Protein AF-A0A8X6TL60-F1 (afdb_monomer)

Mean predicted aligned error: 2.21 Å

Foldseek 3Di:
DQWDWAFAACCLPQRCPDNVCGGGPDTDTNVVCPVPRFPDWDDDPRHIDTDD

Radius of gyration: 10.42 Å; Cα contacts (8 Å, |Δi|>4): 98; chains: 1; bounding box: 25×19×26 Å

Nearest PDB structures (foldseek):
  4jhn-assembly4_D  TM=9.593E-01  e=2.379E-02  Homo sapiens
  4jhp-assembly1_C  TM=9.509E-01  e=4.527E-02  Homo sapiens
  3mvd-assembly1_K  TM=9.189E-01  e=1.059E+00  Drosophila melanogaster

pLDDT: mean 96.38, std 2.19, range [88.38, 98.31]

Sequence (52 aa):
DGKAYSFGNGYDGQLGLGSRLLDVSTPHQIVFLENVKVARVSCGENHSAFLT

Solvent-accessible surface area (backbone atoms only — not comparable to full-atom values): 3198 Å² total; per-residue (Å²): 134,30,72,53,65,34,57,44,76,8,80,72,35,40,45,62,74,48,85,85,51,42,65,35,98,56,83,39,72,28,68,92,42,67,92,44,56,47,75,48,77,52,73,60,96,66,39,58,49,79,42,105

InterPro domains:
  IPR000408 Regulator of chromosome condensation, RCC1 [PF00415] (1-51)
  IPR000408 Regulator of chromosome condensation, RCC1 [PS00626] (41-51)
  IPR000408 Regulator of chromosome condensation, RCC1 [PS50012] (2-52)
  IPR009091 Regulator of chromosome condensation 1/beta-lactamase-inhibitor protein II [G3DSA:2.130.10.30] (1-52)
  IPR009091 Regulator of chromosome condensat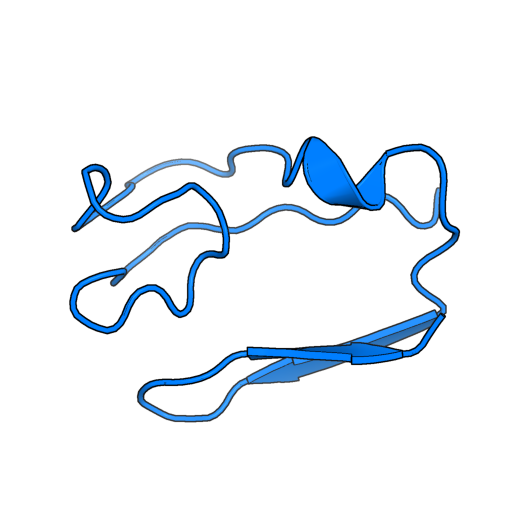ion 1/beta-lactamase-inhibitor protein II [SSF50985] (1-52)
  IPR051210 Ubiquitin ligases and GEF domain-containing protein [PTHR22870] (1-51)

Secondary structure (DSSP, 8-state):
----EEEEE-TTSTTSS-TT-SEEEEEEE-GGGTTS---EE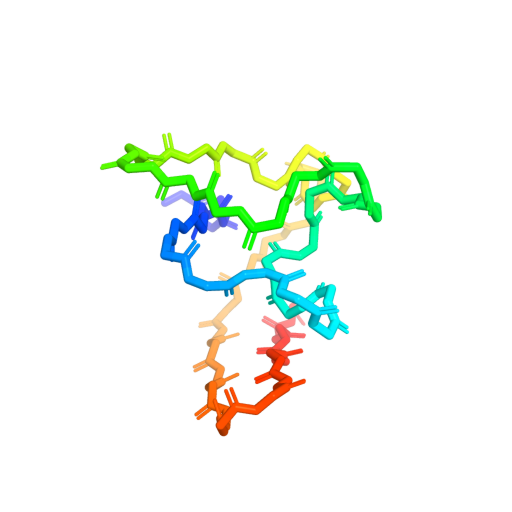EE-SS-EEEE-

Structure (mmCIF, N/CA/C/O backbone):
data_AF-A0A8X6TL60-F1
#
_entry.id   AF-A0A8X6TL60-F1
#
loop_
_atom_site.group_PDB
_atom_site.id
_atom_site.type_symbol
_atom_site.label_atom_id
_atom_site.label_alt_id
_atom_site.label_comp_id
_atom_site.label_asym_id
_atom_site.label_entity_id
_atom_site.label_seq_id
_atom_site.pdbx_PDB_ins_code
_atom_site.Cartn_x
_atom_site.Cartn_y
_atom_site.Cartn_z
_atom_site.occupancy
_atom_site.B_iso_or_equiv
_atom_site.auth_seq_id
_atom_site.auth_comp_id
_atom_site.auth_asym_id
_atom_site.auth_atom_id
_atom_site.pdbx_PDB_model_num
ATOM 1 N N . ASP A 1 1 ? -3.116 -0.497 14.446 1.00 88.38 1 ASP A N 1
ATOM 2 C CA . ASP A 1 1 ? -3.841 0.797 14.501 1.00 88.38 1 ASP A CA 1
ATOM 3 C C . ASP A 1 1 ? -4.755 1.082 13.310 1.00 88.38 1 ASP A C 1
ATOM 5 O O . ASP A 1 1 ? -5.528 2.024 13.386 1.00 88.38 1 ASP A O 1
ATOM 9 N N . GLY A 1 2 ? -4.724 0.291 12.227 1.00 94.94 2 GLY A N 1
ATOM 10 C CA . GLY A 1 2 ? -5.541 0.563 11.031 1.00 94.94 2 GLY A CA 1
ATOM 11 C C . GLY A 1 2 ? -4.973 1.650 10.113 1.00 94.94 2 GLY A C 1
ATOM 12 O O . GLY A 1 2 ? -5.631 2.028 9.154 1.00 94.94 2 GLY A O 1
ATOM 13 N N . LYS A 1 3 ? -3.754 2.131 10.388 1.00 97.38 3 LYS A N 1
ATOM 14 C CA . LYS A 1 3 ? -2.993 3.024 9.507 1.00 97.38 3 LYS A CA 1
ATOM 15 C C . LYS A 1 3 ? -2.362 2.233 8.363 1.00 97.38 3 LYS A C 1
ATOM 17 O O . LYS A 1 3 ? -1.883 1.121 8.585 1.00 97.38 3 LYS A O 1
ATOM 22 N N . ALA A 1 4 ? -2.314 2.831 7.177 1.00 97.38 4 ALA A N 1
ATOM 23 C CA . ALA A 1 4 ? -1.690 2.246 5.997 1.00 97.38 4 ALA A CA 1
ATOM 24 C C . ALA A 1 4 ? -0.374 2.948 5.642 1.00 97.38 4 ALA A C 1
ATOM 26 O O . ALA A 1 4 ? -0.257 4.172 5.728 1.00 97.38 4 ALA A O 1
ATOM 27 N N . TYR A 1 5 ? 0.602 2.145 5.222 1.00 97.94 5 TYR A N 1
ATOM 28 C CA . TYR A 1 5 ? 1.911 2.584 4.756 1.00 97.94 5 TYR A CA 1
A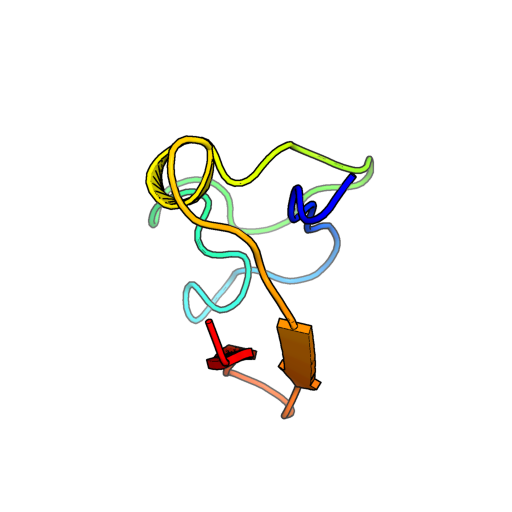TOM 29 C C . TYR A 1 5 ? 2.247 1.846 3.459 1.00 97.94 5 TYR A C 1
ATOM 31 O O . TYR A 1 5 ? 1.874 0.684 3.302 1.00 97.94 5 TYR A O 1
ATOM 39 N N . SER A 1 6 ? 2.973 2.501 2.559 1.00 97.81 6 SER A N 1
ATOM 40 C CA . SER A 1 6 ? 3.404 1.936 1.276 1.00 97.81 6 SER A CA 1
ATOM 41 C C . SER A 1 6 ? 4.847 2.314 0.958 1.00 97.81 6 SER A C 1
ATOM 43 O O . SER A 1 6 ? 5.325 3.373 1.369 1.00 97.81 6 SER A O 1
ATOM 45 N N . PHE A 1 7 ? 5.524 1.449 0.210 1.00 98.06 7 PHE A N 1
ATOM 46 C CA . PHE A 1 7 ? 6.879 1.620 -0.312 1.00 98.06 7 PHE A CA 1
ATOM 47 C C . PHE A 1 7 ? 7.069 0.689 -1.522 1.00 98.06 7 PHE A C 1
ATOM 49 O O . PHE A 1 7 ? 6.260 -0.214 -1.736 1.00 98.06 7 PHE A O 1
ATOM 56 N N . GLY A 1 8 ? 8.129 0.895 -2.298 1.00 97.75 8 GLY A N 1
ATOM 57 C CA . GLY A 1 8 ? 8.442 0.150 -3.515 1.00 97.75 8 GLY A CA 1
ATOM 58 C C . GLY A 1 8 ? 8.083 0.918 -4.786 1.00 97.75 8 GLY A C 1
ATOM 59 O O . GLY A 1 8 ? 8.205 2.141 -4.830 1.00 97.75 8 GLY A O 1
ATOM 60 N N . ASN A 1 9 ? 7.650 0.186 -5.815 1.00 97.19 9 ASN A N 1
ATOM 61 C CA . ASN A 1 9 ? 7.294 0.726 -7.127 1.00 97.19 9 ASN A CA 1
ATOM 62 C C . ASN A 1 9 ? 5.951 1.480 -7.076 1.00 97.19 9 ASN A C 1
ATOM 64 O O . ASN A 1 9 ? 4.951 0.947 -6.597 1.00 97.19 9 ASN A O 1
ATOM 68 N N . GLY A 1 10 ? 5.945 2.711 -7.585 1.00 96.69 10 GLY A N 1
ATOM 69 C CA . GLY A 1 10 ? 4.783 3.590 -7.691 1.00 96.69 10 GLY A CA 1
ATOM 70 C C . GLY A 1 10 ? 4.545 4.150 -9.091 1.00 96.69 10 GLY A C 1
ATOM 71 O O . GLY A 1 10 ? 3.875 5.176 -9.208 1.00 96.69 10 GLY A O 1
ATOM 72 N N . TYR A 1 11 ? 5.093 3.530 -10.141 1.00 97.06 11 TYR A N 1
ATOM 73 C CA . TYR A 1 11 ? 4.994 4.032 -11.519 1.00 97.06 11 TYR A CA 1
ATOM 74 C C . TYR A 1 11 ? 3.545 4.166 -12.009 1.00 97.06 11 TYR A C 1
ATOM 76 O O . TYR A 1 11 ? 3.243 5.093 -12.759 1.00 97.06 11 TYR A O 1
ATOM 84 N N . ASP A 1 12 ? 2.646 3.305 -11.530 1.00 96.56 12 ASP A N 1
ATOM 85 C CA . ASP A 1 12 ? 1.211 3.328 -11.838 1.00 96.56 12 ASP A CA 1
ATOM 86 C C . ASP A 1 12 ? 0.381 4.000 -10.728 1.00 96.56 12 ASP A C 1
ATOM 88 O O . ASP A 1 12 ? -0.850 3.999 -10.749 1.00 96.56 12 ASP A O 1
ATOM 92 N N . GLY A 1 13 ? 1.044 4.583 -9.725 1.00 96.19 13 GLY A N 1
ATOM 93 C CA . GLY A 1 13 ? 0.407 5.222 -8.575 1.00 96.19 13 GLY A CA 1
ATOM 94 C C . GLY A 1 13 ? -0.077 4.252 -7.491 1.00 96.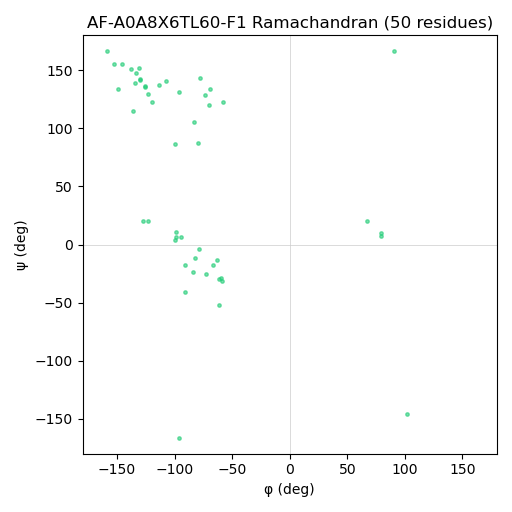19 13 GLY A C 1
ATOM 95 O O . GLY A 1 13 ? -0.736 4.688 -6.545 1.00 96.19 13 GLY A O 1
ATOM 96 N N . GLN A 1 14 ? 0.278 2.964 -7.566 1.00 97.38 14 GLN A N 1
ATOM 97 C CA . GLN A 1 14 ? -0.170 1.913 -6.640 1.00 97.38 14 GLN A CA 1
ATOM 98 C C . GLN A 1 14 ? 0.274 2.112 -5.182 1.00 97.38 14 GLN A C 1
ATOM 100 O O . GLN A 1 14 ? -0.273 1.473 -4.283 1.00 97.38 14 GLN A O 1
ATOM 105 N N . LEU A 1 15 ? 1.217 3.022 -4.923 1.00 97.31 15 LEU A N 1
ATOM 106 C CA . LEU A 1 15 ? 1.591 3.419 -3.566 1.00 97.31 15 LEU A CA 1
ATOM 107 C C . LEU A 1 15 ? 0.515 4.287 -2.894 1.00 97.31 15 LEU A C 1
ATOM 109 O O . LEU A 1 15 ? 0.438 4.336 -1.675 1.00 97.31 15 LEU A O 1
ATOM 113 N N . GLY A 1 16 ? -0.319 5.004 -3.652 1.00 96.06 16 GLY A N 1
ATOM 114 C CA . GLY A 1 16 ? -1.288 5.933 -3.060 1.00 96.06 16 GLY A CA 1
ATOM 115 C C . GLY A 1 16 ? -0.644 7.151 -2.376 1.00 96.06 16 GLY A C 1
ATOM 116 O O . GLY A 1 16 ? -1.281 7.812 -1.560 1.00 96.06 16 GLY A O 1
ATOM 117 N N . LEU A 1 17 ? 0.611 7.470 -2.717 1.00 96.31 17 LEU A N 1
ATOM 118 C CA . LEU A 1 17 ? 1.370 8.619 -2.194 1.00 96.31 17 LEU A CA 1
ATOM 119 C C . LEU A 1 17 ? 1.366 9.827 -3.156 1.00 96.31 17 LEU A C 1
ATOM 121 O O . LEU A 1 17 ? 2.106 10.792 -2.967 1.00 96.31 17 LEU A O 1
ATOM 125 N N . GLY A 1 18 ? 0.531 9.774 -4.199 1.00 91.94 18 GLY A N 1
ATOM 126 C CA . GLY A 1 18 ? 0.504 10.736 -5.302 1.00 91.94 18 GLY A CA 1
ATOM 127 C C . GLY A 1 18 ? 1.420 10.345 -6.470 1.00 91.94 18 GLY A C 1
ATOM 128 O O . GLY A 1 18 ? 2.278 9.478 -6.352 1.00 91.94 18 GLY A O 1
ATOM 129 N N . SER A 1 19 ? 1.245 11.004 -7.619 1.00 88.56 19 SER A N 1
ATOM 130 C CA . SER A 1 19 ? 1.873 10.625 -8.901 1.00 88.56 19 SER A CA 1
ATOM 131 C C . SER A 1 19 ? 3.343 11.028 -9.068 1.00 88.56 19 SER A C 1
ATOM 133 O O . SER A 1 19 ? 3.953 10.723 -10.087 1.00 88.56 19 SER A O 1
ATOM 135 N N . ARG A 1 20 ? 3.922 11.749 -8.101 1.00 91.69 20 ARG A N 1
ATOM 136 C CA . ARG A 1 20 ? 5.324 12.206 -8.161 1.00 91.69 20 ARG A CA 1
ATOM 137 C C . ARG A 1 20 ? 6.306 11.226 -7.524 1.00 91.69 20 ARG A C 1
ATOM 139 O O . ARG A 1 20 ? 7.504 11.335 -7.762 1.00 91.69 20 ARG A O 1
ATOM 146 N N . LEU A 1 21 ? 5.811 10.309 -6.698 1.00 92.44 21 LEU A N 1
ATOM 147 C CA . LEU A 1 21 ? 6.621 9.339 -5.971 1.00 92.44 21 LEU A CA 1
ATOM 148 C C . LEU A 1 21 ? 6.568 8.001 -6.709 1.00 92.44 21 LEU A C 1
ATOM 150 O O . LEU A 1 21 ? 5.712 7.166 -6.438 1.00 92.44 21 LEU A O 1
ATOM 154 N N . LEU A 1 22 ? 7.471 7.851 -7.680 1.00 95.56 22 LEU A N 1
ATOM 155 C CA . LEU A 1 22 ? 7.521 6.698 -8.589 1.00 95.56 22 LEU A CA 1
ATOM 156 C C . LEU A 1 22 ? 8.267 5.494 -7.999 1.00 95.56 22 LEU A C 1
ATOM 158 O O . LEU A 1 22 ? 8.034 4.363 -8.413 1.00 95.56 22 LEU A O 1
ATOM 162 N N . ASP A 1 23 ? 9.159 5.731 -7.040 1.00 96.88 23 ASP A N 1
ATOM 163 C CA . ASP A 1 23 ? 9.859 4.701 -6.277 1.00 96.88 23 ASP A CA 1
ATOM 164 C C . ASP A 1 23 ? 10.144 5.244 -4.875 1.00 96.88 23 ASP A C 1
ATOM 166 O O . ASP A 1 23 ? 10.545 6.402 -4.715 1.00 96.88 23 ASP A O 1
ATOM 170 N N . VAL A 1 24 ? 9.877 4.436 -3.855 1.00 97.44 24 VAL A N 1
ATOM 171 C CA . VAL A 1 24 ? 10.017 4.827 -2.455 1.00 97.44 24 VAL A CA 1
ATOM 172 C C . VAL A 1 24 ? 10.696 3.700 -1.680 1.00 97.44 24 VAL A C 1
ATOM 174 O O . VAL A 1 24 ? 10.120 2.635 -1.489 1.00 97.44 24 VAL A O 1
ATOM 177 N N . SER A 1 25 ? 11.902 3.939 -1.165 1.00 97.75 25 SER A N 1
ATOM 178 C CA . SER A 1 25 ? 12.712 2.904 -0.500 1.00 97.75 25 SER A CA 1
ATOM 179 C C . SER A 1 25 ? 12.356 2.644 0.968 1.00 97.75 25 SER A C 1
ATOM 181 O O . SER A 1 25 ? 12.825 1.667 1.552 1.00 97.75 25 SER A O 1
ATOM 183 N N . THR A 1 26 ? 11.536 3.496 1.584 1.00 97.88 26 THR A N 1
ATOM 184 C CA . THR A 1 26 ? 11.145 3.382 2.996 1.00 97.88 26 THR A CA 1
ATOM 185 C C . THR A 1 26 ? 9.632 3.500 3.172 1.00 97.88 26 THR A C 1
ATOM 187 O O . THR A 1 26 ? 8.975 4.171 2.378 1.00 97.88 26 THR A O 1
ATOM 190 N N . PRO A 1 27 ? 9.033 2.883 4.204 1.00 98.12 27 PRO A N 1
ATOM 191 C CA . PRO A 1 27 ? 7.598 3.003 4.443 1.00 98.12 27 PRO A CA 1
ATOM 192 C C . PRO A 1 27 ? 7.161 4.462 4.621 1.00 98.12 27 PRO A C 1
ATOM 194 O O . PRO A 1 27 ? 7.635 5.150 5.524 1.00 98.12 27 PRO A O 1
ATOM 197 N N . HIS A 1 28 ? 6.223 4.914 3.791 1.00 97.62 28 HIS A N 1
ATOM 198 C CA . HIS A 1 28 ? 5.582 6.223 3.918 1.00 97.62 28 HIS A CA 1
ATOM 199 C C . HIS A 1 28 ? 4.111 6.046 4.269 1.00 97.62 28 HIS A C 1
ATOM 201 O O . HIS A 1 28 ? 3.438 5.175 3.718 1.00 97.62 28 HIS A O 1
ATOM 207 N N . GLN A 1 29 ? 3.608 6.864 5.196 1.00 97.19 29 GLN A N 1
ATOM 208 C CA . GLN A 1 29 ? 2.200 6.815 5.576 1.00 97.19 29 GLN A CA 1
ATOM 209 C C . GLN A 1 29 ? 1.331 7.317 4.425 1.00 97.19 29 GLN A C 1
ATOM 211 O O . GLN A 1 29 ? 1.572 8.389 3.869 1.00 97.19 29 GLN A O 1
ATOM 216 N N . ILE A 1 30 ? 0.267 6.578 4.135 1.00 96.88 30 ILE A N 1
ATOM 217 C CA . ILE A 1 30 ? -0.772 7.008 3.208 1.00 96.88 30 ILE A CA 1
ATOM 218 C C . ILE A 1 30 ? -1.696 7.973 3.959 1.00 96.88 30 ILE A C 1
ATOM 220 O O . ILE A 1 30 ? -2.686 7.577 4.573 1.00 96.88 30 ILE A O 1
ATOM 224 N N . VAL A 1 31 ? -1.335 9.258 3.958 1.00 95.62 31 VAL A N 1
ATOM 225 C CA . VAL A 1 31 ? -2.010 10.298 4.760 1.00 95.62 31 VAL A CA 1
ATOM 226 C C . VAL A 1 31 ? -3.492 10.461 4.425 1.00 95.62 31 VAL A C 1
ATOM 228 O O . VAL A 1 31 ? -4.282 10.756 5.313 1.00 95.62 31 VAL A O 1
ATOM 231 N N . PHE A 1 32 ? -3.910 10.178 3.186 1.00 93.44 32 PHE A N 1
ATOM 232 C CA . PHE A 1 32 ? -5.324 10.280 2.811 1.00 93.44 32 PHE A CA 1
ATOM 233 C C . PHE A 1 32 ? -6.220 9.245 3.524 1.00 93.44 32 PHE A C 1
ATOM 235 O O . PHE A 1 32 ? -7.433 9.428 3.574 1.00 93.44 32 PHE A O 1
ATOM 242 N N . LEU A 1 33 ? -5.636 8.179 4.093 1.00 96.00 33 LEU A N 1
ATOM 243 C CA . LEU A 1 33 ? -6.336 7.139 4.855 1.00 96.00 33 LEU A CA 1
ATOM 244 C C . LEU A 1 33 ? -6.228 7.323 6.376 1.00 96.00 33 LEU A C 1
ATOM 246 O O . LEU A 1 33 ? -6.707 6.473 7.117 1.00 96.00 33 LEU A O 1
ATOM 250 N N . GLU A 1 34 ? -5.613 8.396 6.882 1.00 95.38 34 GLU A N 1
ATOM 251 C CA . GLU A 1 34 ? -5.314 8.523 8.319 1.00 95.38 34 GLU A CA 1
ATOM 252 C C . GLU A 1 34 ? -6.556 8.520 9.227 1.00 95.38 34 GLU A C 1
ATOM 254 O O . GLU A 1 34 ? -6.488 8.060 10.367 1.00 95.38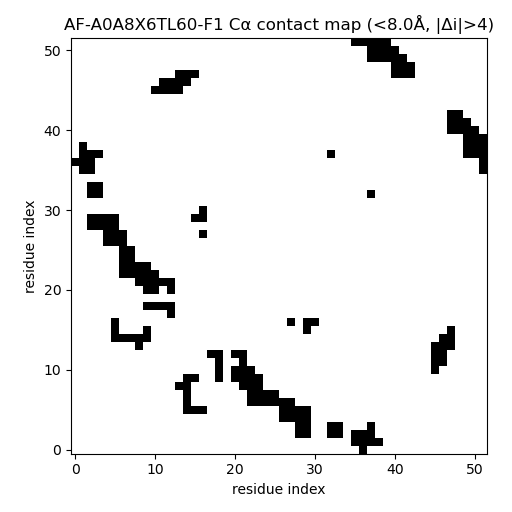 34 GLU A O 1
ATOM 259 N N . ASN A 1 35 ? -7.688 9.002 8.704 1.00 96.25 35 ASN A N 1
ATOM 260 C CA . ASN A 1 35 ? -8.962 9.114 9.418 1.00 96.25 35 ASN A CA 1
ATOM 261 C C . ASN A 1 35 ? -9.879 7.901 9.195 1.00 96.25 35 ASN A C 1
ATOM 263 O O . ASN A 1 35 ? -11.036 7.915 9.613 1.00 96.25 35 ASN A O 1
ATOM 267 N N . VAL A 1 36 ? -9.383 6.856 8.525 1.00 96.06 36 VAL A N 1
ATOM 268 C CA . VAL A 1 36 ? -10.145 5.648 8.215 1.00 96.06 36 VAL A CA 1
ATOM 269 C C . VAL A 1 36 ? -9.390 4.423 8.716 1.00 96.06 36 VAL A C 1
ATOM 271 O O . VAL A 1 36 ? -8.183 4.288 8.535 1.00 96.06 36 VAL A O 1
ATOM 274 N N . LYS A 1 37 ? -10.101 3.498 9.363 1.00 97.50 37 LYS A N 1
ATOM 275 C CA . LYS A 1 37 ? -9.491 2.276 9.882 1.00 97.50 37 LYS A CA 1
ATOM 276 C C . LYS A 1 37 ? -9.397 1.238 8.771 1.00 97.50 37 LYS A C 1
ATOM 278 O O . LYS A 1 37 ? -10.388 0.612 8.431 1.00 97.50 37 LYS A O 1
ATOM 283 N N . VAL A 1 38 ? -8.201 1.008 8.244 1.00 97.94 38 VAL A N 1
ATOM 284 C CA . VAL A 1 38 ? -7.985 -0.052 7.254 1.00 97.94 38 VAL A CA 1
ATOM 285 C C . VAL A 1 38 ? -8.110 -1.424 7.921 1.00 97.94 38 VAL A C 1
ATOM 287 O O . VAL A 1 38 ? -7.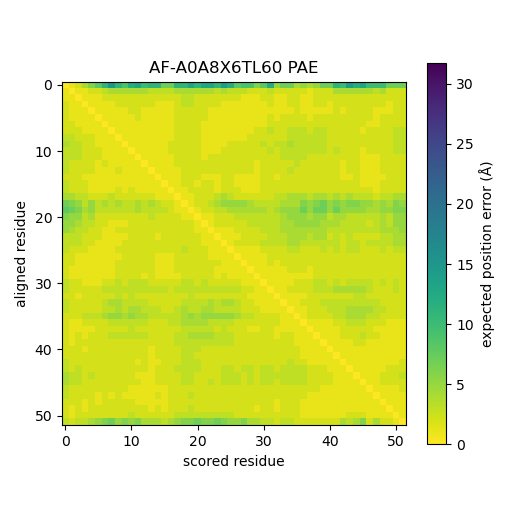367 -1.752 8.850 1.00 97.94 38 VAL A O 1
ATOM 290 N N . ALA A 1 39 ? -9.059 -2.224 7.436 1.00 97.75 39 ALA A N 1
ATOM 291 C CA . ALA A 1 39 ? -9.338 -3.583 7.880 1.00 97.75 39 ALA A CA 1
ATOM 292 C C . ALA A 1 39 ? -8.551 -4.632 7.082 1.00 97.75 39 ALA A C 1
ATOM 294 O O . ALA A 1 39 ? -8.058 -5.597 7.666 1.00 97.75 39 ALA A O 1
ATOM 295 N N . ARG A 1 40 ? -8.433 -4.464 5.755 1.00 97.88 40 ARG A N 1
ATOM 296 C CA . ARG A 1 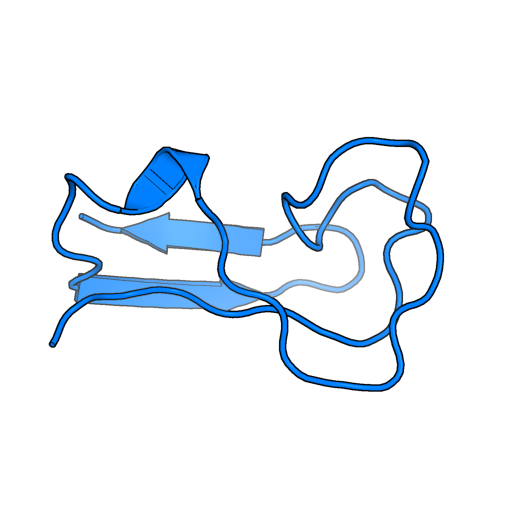40 ? -7.656 -5.359 4.873 1.00 97.88 40 ARG A CA 1
ATOM 297 C C . ARG A 1 40 ? -7.000 -4.598 3.725 1.00 97.88 40 ARG A C 1
ATOM 299 O O . ARG A 1 40 ? -7.499 -3.560 3.301 1.00 97.88 40 ARG A O 1
ATOM 306 N N . VAL A 1 41 ? -5.917 -5.162 3.199 1.00 97.56 41 VAL A N 1
ATOM 307 C CA . VAL A 1 41 ? -5.188 -4.650 2.031 1.00 97.56 41 VAL A CA 1
ATOM 308 C C . VAL A 1 41 ? -4.977 -5.792 1.041 1.00 97.56 41 VAL A C 1
ATOM 310 O O . VAL A 1 41 ? -4.744 -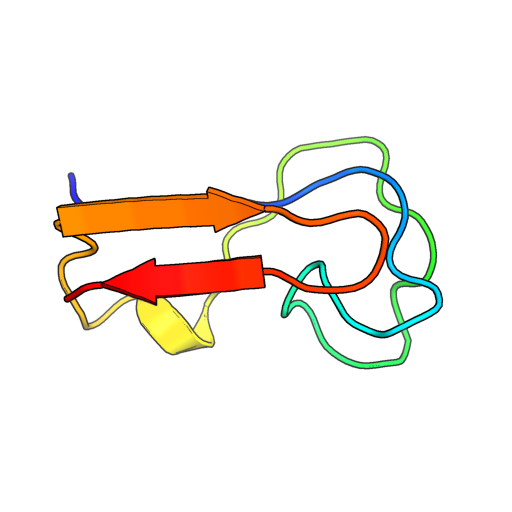6.927 1.456 1.00 97.56 41 VAL A O 1
ATOM 313 N N . SER A 1 42 ? -5.065 -5.496 -0.254 1.00 98.31 42 SER A N 1
ATOM 314 C CA . SER A 1 42 ? -4.675 -6.398 -1.341 1.00 98.31 42 SER A CA 1
ATOM 315 C C . SER A 1 42 ? -3.852 -5.629 -2.366 1.00 98.31 42 SER A C 1
ATOM 317 O O . SER A 1 42 ? -4.207 -4.500 -2.705 1.00 98.31 42 SER A O 1
ATOM 319 N N . CYS A 1 43 ? -2.795 -6.249 -2.886 1.00 97.88 43 C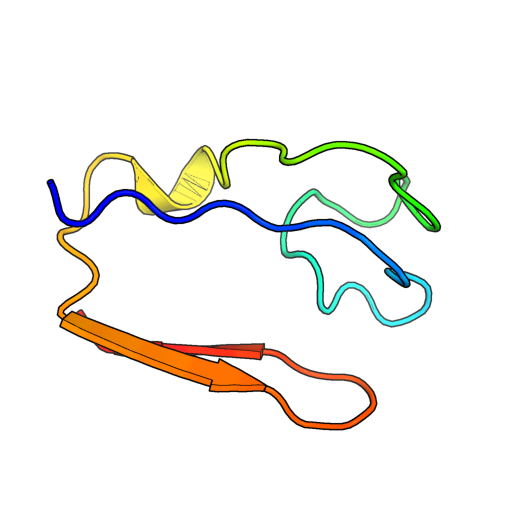YS A N 1
ATOM 320 C CA . CYS A 1 43 ? -1.912 -5.655 -3.888 1.00 97.88 43 CYS A CA 1
ATOM 321 C C . CYS A 1 43 ? -1.869 -6.554 -5.125 1.00 97.88 43 CYS A C 1
ATOM 323 O O . CYS A 1 43 ? -1.663 -7.762 -5.004 1.00 97.88 43 CYS A O 1
ATOM 325 N N . GLY A 1 44 ? -2.079 -5.962 -6.296 1.00 97.62 44 GLY A N 1
ATOM 326 C CA . GLY A 1 44 ? -1.731 -6.564 -7.578 1.00 97.62 44 GLY A CA 1
ATOM 327 C C . GLY A 1 44 ? -0.369 -6.065 -8.052 1.00 97.62 44 GLY A C 1
ATOM 328 O O . GLY A 1 44 ? 0.368 -5.436 -7.298 1.00 97.62 44 GLY A O 1
ATOM 329 N N . GLU A 1 45 ? -0.053 -6.314 -9.321 1.00 96.88 45 GLU A N 1
ATOM 330 C CA . GLU A 1 45 ? 1.188 -5.829 -9.940 1.00 96.88 45 GLU A CA 1
ATOM 331 C C . GLU A 1 45 ? 1.247 -4.289 -9.934 1.00 96.88 45 GLU A C 1
ATOM 333 O O . GLU A 1 45 ? 2.170 -3.691 -9.384 1.00 96.88 45 GLU A O 1
ATOM 338 N N . ASN A 1 46 ? 0.183 -3.654 -10.441 1.00 97.31 46 ASN A N 1
ATOM 339 C CA . ASN A 1 46 ? 0.133 -2.207 -10.684 1.00 97.31 46 ASN A CA 1
ATOM 340 C C . ASN A 1 46 ? -1.023 -1.503 -9.954 1.00 97.31 46 ASN A C 1
ATOM 342 O O . ASN A 1 46 ? -1.460 -0.427 -10.351 1.00 97.31 46 ASN A O 1
ATOM 346 N N . HIS A 1 47 ? -1.576 -2.117 -8.903 1.00 97.25 47 HIS A N 1
ATOM 347 C CA . HIS A 1 47 ? -2.671 -1.527 -8.129 1.00 97.25 47 HIS A CA 1
ATOM 348 C C . HIS A 1 47 ? -2.695 -2.010 -6.678 1.00 97.25 47 HIS A C 1
ATOM 350 O O . HIS A 1 47 ? -2.269 -3.122 -6.368 1.00 97.25 47 HIS A O 1
ATOM 356 N N . SER A 1 48 ? -3.285 -1.189 -5.809 1.00 97.56 48 SER A N 1
ATOM 357 C CA . SER A 1 48 ? -3.535 -1.507 -4.402 1.00 97.56 48 SER A CA 1
ATOM 358 C C . SER A 1 48 ? -4.991 -1.215 -4.052 1.00 97.56 48 SER A C 1
ATOM 360 O O . SER A 1 48 ? -5.556 -0.221 -4.506 1.00 97.56 48 SER A O 1
ATOM 362 N N . ALA A 1 49 ? -5.597 -2.067 -3.229 1.00 97.69 49 ALA A N 1
ATOM 363 C CA . ALA A 1 49 ? -6.958 -1.907 -2.731 1.00 97.69 49 ALA A CA 1
ATOM 364 C C . ALA A 1 49 ? -6.983 -1.962 -1.198 1.00 97.69 49 ALA A C 1
ATOM 366 O O . ALA A 1 49 ? -6.362 -2.834 -0.586 1.00 97.69 49 ALA A O 1
ATOM 367 N N . PHE A 1 50 ? -7.742 -1.049 -0.589 1.00 97.31 50 PHE A N 1
ATOM 368 C CA . PHE A 1 50 ? -7.892 -0.918 0.860 1.00 97.31 50 PHE A CA 1
ATOM 369 C C . PHE A 1 50 ? -9.361 -1.119 1.237 1.00 97.31 50 PHE A C 1
ATOM 371 O O . PHE A 1 50 ? -10.233 -0.408 0.742 1.00 97.31 50 PHE A O 1
ATOM 378 N N . LEU A 1 51 ? -9.633 -2.095 2.104 1.00 97.62 51 LEU A N 1
ATOM 379 C CA . LEU A 1 51 ? -10.945 -2.305 2.713 1.00 97.62 51 LEU A CA 1
ATOM 380 C C . LEU A 1 51 ? -10.960 -1.642 4.088 1.00 97.62 51 LEU A C 1
ATOM 382 O O . LEU A 1 51 ? -10.049 -1.876 4.886 1.00 97.62 51 LEU A O 1
ATOM 386 N N . THR A 1 52 ? -12.001 -0.861 4.353 1.00 94.56 52 THR A N 1
ATOM 387 C CA . THR A 1 52 ? -12.172 -0.019 5.544 1.00 94.56 52 THR A CA 1
ATOM 388 C C . THR A 1 52 ? -13.400 -0.420 6.336 1.00 94.56 52 THR A C 1
ATOM 390 O O . THR A 1 52 ? -14.413 -0.719 5.665 1.00 94.56 52 THR A O 1
#

Organism: Nephila pilipes (NCBI:txid299642)